Protein AF-A0A3B9X608-F1 (afdb_monomer_lite)

Sequence (70 aa):
LIDVAVLGEEDEETGVPVVIHVEKLRVNQEEQSFVFTVDTLPISVGIDPFNKLVDRNPEDNVKNIVLVEN

Foldseek 3Di:
DWKKFFWADADPVPRHTDTQDIDDDDDDDPDDDDDDDTPDDTFKIFTNQVPPDPDDCSVVRMDTDDDDDD

Structure (mmCIF, N/CA/C/O backbone):
data_AF-A0A3B9X608-F1
#
_entry.id   AF-A0A3B9X608-F1
#
loop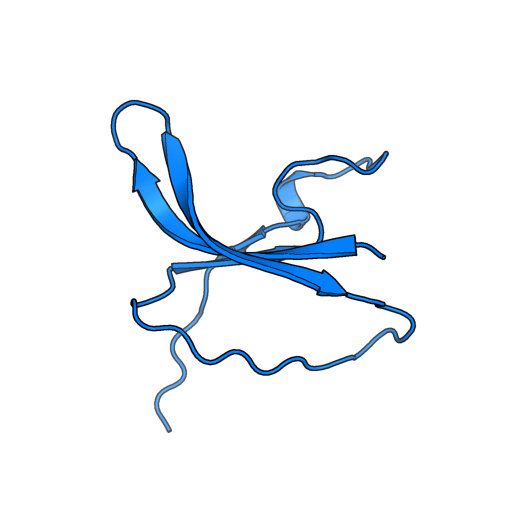_
_atom_site.group_PDB
_atom_site.id
_atom_site.type_symbol
_atom_site.label_atom_id
_atom_site.label_alt_id
_atom_site.label_comp_id
_atom_site.label_asym_id
_atom_site.label_entity_id
_atom_site.label_seq_id
_atom_site.pdbx_PDB_ins_code
_atom_site.Cartn_x
_atom_site.Cartn_y
_atom_site.Cartn_z
_atom_site.occupancy
_atom_site.B_iso_or_equiv
_atom_site.auth_seq_id
_atom_site.auth_comp_id
_atom_site.auth_asym_id
_atom_site.auth_atom_id
_atom_site.pdbx_PDB_model_num
ATOM 1 N N . LEU A 1 1 ? -13.429 8.930 1.920 1.00 90.56 1 LEU A N 1
ATOM 2 C CA . LEU A 1 1 ? -12.840 7.657 1.450 1.00 90.56 1 LEU A CA 1
ATOM 3 C C . LEU A 1 1 ? -11.340 7.862 1.391 1.00 90.56 1 LEU A C 1
ATOM 5 O O . LEU A 1 1 ? -10.936 8.987 1.113 1.00 90.56 1 LEU A O 1
ATOM 9 N N . ILE A 1 2 ? -10.564 6.830 1.690 1.00 94.00 2 ILE A N 1
ATOM 10 C CA . ILE A 1 2 ? -9.100 6.860 1.739 1.00 94.00 2 ILE A CA 1
ATOM 11 C C . ILE A 1 2 ? -8.581 5.951 0.626 1.00 94.00 2 ILE A C 1
ATOM 13 O O . ILE A 1 2 ? -9.218 4.937 0.336 1.00 94.00 2 ILE A O 1
ATOM 17 N N . ASP A 1 3 ? -7.484 6.337 -0.022 1.00 96.25 3 ASP A N 1
ATOM 18 C CA . ASP A 1 3 ? -6.833 5.480 -1.012 1.00 96.25 3 ASP A CA 1
ATOM 19 C C . ASP A 1 3 ? -6.162 4.315 -0.286 1.00 96.25 3 ASP A C 1
ATOM 21 O O . ASP A 1 3 ? -5.311 4.530 0.565 1.00 96.25 3 ASP A O 1
ATOM 25 N N . VAL A 1 4 ? -6.547 3.088 -0.609 1.00 96.69 4 VAL A N 1
ATOM 26 C CA . VAL A 1 4 ? -5.865 1.875 -0.157 1.00 96.69 4 VAL A CA 1
ATOM 27 C C . VAL A 1 4 ? -5.249 1.232 -1.385 1.00 96.69 4 VAL A C 1
ATOM 29 O O . VAL A 1 4 ? -5.952 1.035 -2.379 1.00 96.69 4 VAL A O 1
ATOM 32 N N . ALA A 1 5 ? -3.950 0.948 -1.339 1.00 96.81 5 ALA A N 1
ATOM 33 C CA . ALA A 1 5 ? -3.244 0.358 -2.468 1.00 96.81 5 ALA A CA 1
ATOM 34 C C . ALA A 1 5 ? -2.478 -0.904 -2.092 1.00 96.81 5 ALA A C 1
ATOM 36 O O . ALA A 1 5 ? -1.969 -1.047 -0.978 1.00 96.81 5 ALA A O 1
ATOM 37 N N . VAL A 1 6 ? -2.378 -1.786 -3.079 1.00 96.88 6 VAL A N 1
ATOM 38 C CA . VAL A 1 6 ? -1.476 -2.930 -3.096 1.00 96.88 6 VAL A CA 1
ATOM 39 C C . VAL A 1 6 ? -0.339 -2.583 -4.047 1.00 96.88 6 VAL A C 1
ATOM 41 O O . VAL A 1 6 ? -0.580 -2.148 -5.176 1.00 96.88 6 VAL A O 1
ATOM 44 N N . LEU A 1 7 ? 0.889 -2.733 -3.569 1.00 96.25 7 LEU A N 1
ATOM 45 C CA . LEU A 1 7 ? 2.102 -2.252 -4.212 1.00 96.25 7 LEU A CA 1
ATOM 46 C C . LEU A 1 7 ? 3.047 -3.427 -4.490 1.00 96.25 7 LEU A C 1
ATOM 48 O O . LEU A 1 7 ? 3.162 -4.362 -3.691 1.00 96.25 7 LEU A O 1
ATOM 52 N N . GLY A 1 8 ? 3.686 -3.382 -5.652 1.00 95.62 8 GLY A N 1
ATOM 53 C CA . GLY A 1 8 ? 4.667 -4.354 -6.117 1.00 95.62 8 GLY A CA 1
ATOM 54 C C . GLY A 1 8 ? 6.096 -3.888 -5.875 1.00 95.62 8 GLY A C 1
ATOM 55 O O . GLY A 1 8 ? 6.371 -3.137 -4.941 1.00 95.62 8 GLY A O 1
ATOM 56 N N . GLU A 1 9 ? 7.000 -4.356 -6.731 1.00 94.00 9 GLU A N 1
ATOM 57 C CA . GLU A 1 9 ? 8.407 -3.958 -6.706 1.00 94.00 9 GLU A CA 1
ATOM 58 C C . GLU A 1 9 ? 8.575 -2.451 -6.939 1.00 94.00 9 GLU A C 1
ATOM 60 O O . GLU A 1 9 ? 7.774 -1.807 -7.624 1.00 94.00 9 GLU A O 1
ATOM 65 N N . GLU A 1 10 ? 9.625 -1.895 -6.339 1.00 91.75 10 GLU A N 1
ATOM 66 C CA . GLU A 1 10 ? 10.054 -0.525 -6.591 1.00 91.75 10 GLU A CA 1
ATOM 67 C C . GLU A 1 10 ? 10.771 -0.437 -7.932 1.00 91.75 10 GLU A C 1
ATOM 69 O O . GLU A 1 10 ? 11.614 -1.268 -8.267 1.00 91.75 10 GLU A O 1
ATOM 74 N N . ASP A 1 11 ? 10.428 0.589 -8.702 1.00 90.56 11 ASP A N 1
ATOM 75 C CA . ASP A 1 11 ? 11.162 0.941 -9.904 1.00 90.56 11 ASP A CA 1
ATOM 76 C C . ASP A 1 11 ? 12.570 1.429 -9.518 1.00 90.56 11 ASP A C 1
ATOM 78 O O . ASP A 1 11 ? 12.716 2.376 -8.745 1.00 90.56 11 ASP A O 1
ATOM 82 N N . GLU A 1 12 ? 13.612 0.776 -10.040 1.00 88.62 12 GLU A N 1
ATOM 83 C CA . GLU A 1 12 ? 15.006 1.035 -9.644 1.00 88.62 12 GLU A CA 1
ATOM 84 C C . GLU A 1 12 ? 15.494 2.455 -9.983 1.00 88.62 12 GLU A C 1
ATOM 86 O O . GLU A 1 12 ? 16.421 2.957 -9.346 1.00 88.62 12 GLU A O 1
ATOM 91 N N . GLU A 1 13 ? 14.898 3.112 -10.983 1.00 89.50 13 GLU A N 1
ATOM 92 C CA . GLU A 1 13 ? 15.302 4.450 -11.426 1.00 89.50 13 GLU A CA 1
ATOM 93 C C . GLU A 1 13 ? 14.620 5.547 -10.602 1.00 89.50 13 GLU A C 1
ATOM 95 O O . GLU A 1 13 ? 15.239 6.551 -10.242 1.00 89.50 13 GLU A O 1
ATOM 100 N N . THR A 1 14 ? 13.339 5.360 -10.296 1.00 88.75 14 THR A N 1
ATOM 101 C CA . THR A 1 14 ? 12.500 6.375 -9.648 1.00 88.75 14 THR A CA 1
ATOM 102 C C . THR A 1 14 ? 12.300 6.141 -8.153 1.00 88.75 14 THR A C 1
ATOM 104 O O . THR A 1 14 ? 11.920 7.075 -7.444 1.00 88.75 14 THR A O 1
ATOM 107 N N . GLY A 1 15 ? 12.540 4.922 -7.664 1.00 85.94 15 GLY A N 1
ATOM 108 C CA . GLY A 1 15 ? 12.226 4.492 -6.300 1.00 85.94 15 GLY A CA 1
ATOM 109 C C . GLY A 1 15 ? 10.723 4.439 -6.013 1.00 85.94 15 GLY A C 1
ATOM 110 O O . GLY A 1 15 ? 10.318 4.417 -4.853 1.00 85.94 15 GLY A O 1
ATOM 111 N N . VAL A 1 16 ? 9.876 4.489 -7.048 1.00 88.12 16 VAL A N 1
ATOM 112 C CA . VAL A 1 16 ? 8.419 4.478 -6.895 1.00 88.12 16 VAL A CA 1
ATOM 113 C C . VAL A 1 16 ? 7.911 3.042 -7.040 1.00 88.12 16 VAL A C 1
ATOM 115 O O . VAL A 1 16 ? 8.199 2.400 -8.051 1.00 88.12 16 VAL A O 1
ATOM 118 N N . PRO A 1 17 ? 7.127 2.520 -6.081 1.00 92.38 17 PRO A N 1
ATOM 119 C CA . PRO A 1 17 ? 6.547 1.190 -6.194 1.00 92.38 17 PRO A CA 1
ATOM 120 C C . PRO A 1 17 ? 5.513 1.103 -7.315 1.00 92.38 17 PRO A C 1
ATOM 122 O O . PRO A 1 17 ? 4.683 1.999 -7.503 1.00 92.38 17 PRO A O 1
ATOM 125 N N . VAL A 1 18 ? 5.518 -0.025 -8.023 1.00 94.38 18 VAL A N 1
ATOM 126 C CA . VAL A 1 18 ? 4.483 -0.354 -9.005 1.00 94.38 18 VAL A CA 1
ATOM 127 C C . VAL A 1 18 ? 3.140 -0.495 -8.292 1.00 94.38 18 VAL A C 1
ATOM 129 O O . VAL A 1 18 ? 2.990 -1.266 -7.346 1.00 94.38 18 VAL A O 1
ATOM 132 N N . VAL A 1 19 ? 2.129 0.236 -8.759 1.00 95.62 19 VAL A N 1
ATOM 133 C CA . VAL A 1 19 ? 0.774 0.161 -8.201 1.00 95.62 19 VAL A CA 1
ATOM 134 C C . VAL A 1 19 ? 0.039 -1.017 -8.834 1.00 95.62 19 VAL A C 1
ATOM 136 O O . VAL A 1 19 ? -0.333 -0.952 -10.003 1.00 95.62 19 VAL A O 1
ATOM 139 N N . ILE A 1 20 ? -0.189 -2.077 -8.056 1.00 96.44 20 ILE A N 1
ATOM 140 C CA . ILE A 1 20 ? -0.910 -3.280 -8.502 1.00 96.44 20 ILE A CA 1
ATOM 141 C C . ILE A 1 20 ? -2.422 -3.046 -8.433 1.00 96.44 20 ILE A C 1
ATOM 143 O O . ILE A 1 20 ? -3.159 -3.352 -9.365 1.00 96.44 20 ILE A O 1
ATOM 147 N N . HIS A 1 21 ? -2.893 -2.475 -7.323 1.00 96.25 21 HIS A N 1
ATOM 148 C CA . HIS A 1 21 ? -4.304 -2.146 -7.110 1.00 96.25 21 HIS A CA 1
ATOM 149 C C . HIS A 1 21 ? -4.414 -0.850 -6.321 1.00 96.25 21 HIS A C 1
ATOM 151 O O . HIS A 1 21 ? -3.617 -0.620 -5.416 1.00 96.25 21 HIS A O 1
ATOM 157 N N . VAL A 1 22 ? -5.412 -0.019 -6.617 1.00 96.25 22 VAL A N 1
ATOM 158 C CA . VAL A 1 22 ? -5.749 1.151 -5.797 1.00 96.25 22 VAL A CA 1
ATOM 159 C C . VAL A 1 22 ? -7.255 1.357 -5.772 1.00 96.25 22 VAL A C 1
ATOM 161 O O . VAL A 1 22 ? -7.915 1.388 -6.810 1.00 96.25 22 VAL A O 1
ATOM 164 N N . GLU A 1 23 ? -7.806 1.531 -4.577 1.00 96.38 23 GLU A N 1
ATOM 165 C CA . GLU A 1 23 ? -9.240 1.699 -4.385 1.00 96.38 23 GLU A CA 1
ATOM 166 C C . GLU A 1 23 ? -9.550 2.699 -3.272 1.00 96.38 23 GLU A C 1
ATOM 168 O O . GLU A 1 23 ? -8.854 2.783 -2.261 1.00 96.38 23 GLU A O 1
ATOM 173 N N . LYS A 1 24 ? -10.630 3.468 -3.448 1.00 96.50 24 LYS A N 1
ATOM 174 C CA . LYS A 1 24 ? -11.126 4.399 -2.432 1.00 96.50 24 LYS A CA 1
ATOM 175 C C . LYS A 1 24 ? -12.052 3.676 -1.467 1.00 96.50 24 LYS A C 1
ATOM 177 O O . LYS A 1 24 ? -13.233 3.500 -1.756 1.00 96.50 24 LYS A O 1
ATOM 182 N N . LEU A 1 25 ? -11.545 3.347 -0.286 1.00 96.00 25 LEU A N 1
ATOM 183 C CA . LEU A 1 25 ? -12.284 2.598 0.725 1.00 96.00 25 LEU A CA 1
ATOM 184 C C . LEU A 1 25 ? -12.733 3.486 1.887 1.00 96.00 25 LEU A C 1
ATOM 186 O O . LEU A 1 25 ? -12.178 4.554 2.169 1.00 96.00 25 LEU A O 1
ATOM 190 N N . ARG A 1 26 ? -13.803 3.064 2.563 1.00 95.81 26 ARG A N 1
ATOM 191 C CA . ARG A 1 26 ? -14.234 3.665 3.827 1.00 95.81 26 ARG A CA 1
ATOM 192 C C . ARG A 1 26 ? -13.638 2.851 4.969 1.00 95.81 26 ARG A C 1
ATOM 194 O O . ARG A 1 26 ? -14.037 1.709 5.167 1.00 95.81 26 ARG A O 1
ATOM 201 N N . VAL A 1 27 ? -12.738 3.475 5.719 1.00 92.50 27 VAL A N 1
ATOM 202 C CA . VAL A 1 27 ? -12.212 2.956 6.985 1.00 92.50 27 VAL A CA 1
ATOM 203 C C . VAL A 1 27 ? -12.919 3.712 8.103 1.00 92.50 27 VAL A C 1
ATOM 205 O O . VAL A 1 27 ? -12.820 4.936 8.188 1.00 92.50 27 VAL A O 1
ATOM 208 N N . ASN A 1 28 ? -13.738 3.018 8.883 1.00 95.12 28 ASN A N 1
ATOM 209 C CA . ASN A 1 28 ? -14.540 3.620 9.956 1.00 95.12 28 ASN A CA 1
ATOM 210 C C . ASN A 1 28 ? -14.581 2.765 11.226 1.00 95.12 28 ASN A C 1
ATOM 212 O O . ASN A 1 28 ? -15.355 3.063 12.136 1.00 95.12 28 ASN A O 1
ATOM 216 N N . GLN A 1 29 ? -13.771 1.715 11.265 1.00 96.25 29 GLN A N 1
ATOM 217 C CA . GLN A 1 29 ? -13.560 0.854 12.415 1.00 96.25 29 GLN A CA 1
ATOM 218 C C . GLN A 1 29 ? -12.060 0.801 12.695 1.00 96.25 29 GLN A C 1
ATOM 220 O O . GLN A 1 29 ? -11.255 0.989 11.784 1.00 96.25 29 GLN A O 1
ATOM 225 N N . GLU A 1 30 ? -11.707 0.580 13.958 1.00 94.00 30 GLU A N 1
ATOM 226 C CA . GLU A 1 30 ? -10.314 0.413 14.381 1.00 94.00 30 GLU A CA 1
ATOM 227 C C . GLU A 1 30 ? -9.696 -0.840 13.749 1.00 94.00 30 GLU A C 1
ATOM 229 O O . GLU A 1 30 ? -8.631 -0.771 13.146 1.00 94.00 30 GLU A O 1
ATOM 234 N N . GLU A 1 31 ? -10.421 -1.959 13.799 1.00 95.69 31 GLU A N 1
ATOM 235 C CA . GLU A 1 31 ? -10.060 -3.200 13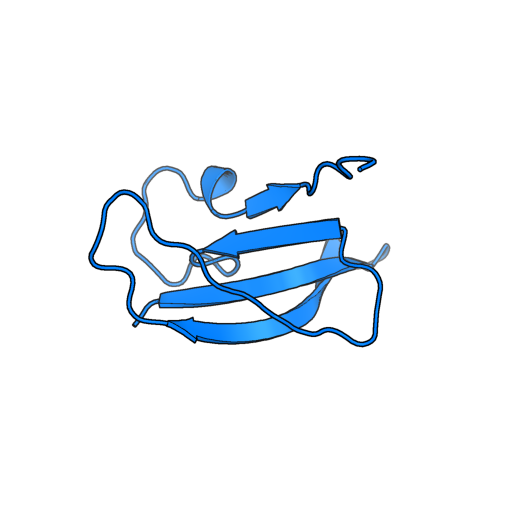.120 1.00 95.69 31 GLU A CA 1
ATOM 236 C C . GLU A 1 31 ? -11.040 -3.463 11.976 1.00 95.69 31 GLU A C 1
ATOM 238 O O . GLU A 1 31 ? -12.249 -3.605 12.180 1.00 95.69 31 GLU A O 1
ATOM 243 N N . GLN A 1 32 ? -10.517 -3.511 10.754 1.00 94.19 32 GLN A N 1
ATOM 244 C CA . GLN A 1 32 ? -11.293 -3.765 9.547 1.00 94.19 32 GLN A CA 1
ATOM 245 C C . GLN A 1 32 ? -10.430 -4.534 8.550 1.00 94.19 32 GLN A C 1
ATOM 247 O O . GLN A 1 32 ? -9.265 -4.200 8.340 1.00 94.19 32 GLN A O 1
ATOM 252 N N . SER A 1 33 ? -10.998 -5.561 7.921 1.00 94.62 33 SER A N 1
ATOM 253 C CA . SER A 1 33 ? -10.296 -6.379 6.929 1.00 94.62 33 SER A CA 1
ATOM 254 C C . SER A 1 33 ? -10.864 -6.153 5.534 1.00 94.62 33 SER A C 1
ATOM 256 O O . SER A 1 33 ? -12.078 -6.077 5.347 1.00 94.62 33 SER A O 1
ATOM 258 N N . PHE A 1 34 ? -9.972 -6.095 4.549 1.00 93.38 34 PHE A N 1
ATOM 259 C CA . PHE A 1 34 ? -10.301 -6.032 3.130 1.00 93.38 34 PHE A CA 1
ATOM 260 C C . PHE A 1 34 ? -9.605 -7.184 2.412 1.00 93.38 34 PHE A C 1
ATOM 262 O O . PHE A 1 34 ? -8.495 -7.565 2.780 1.00 93.38 34 PHE A O 1
ATOM 269 N N . VAL A 1 35 ? -10.262 -7.742 1.398 1.00 94.12 35 VAL A N 1
ATOM 270 C CA . VAL A 1 35 ? -9.725 -8.845 0.599 1.00 94.12 35 VAL A CA 1
ATOM 271 C C . VAL A 1 35 ? -9.627 -8.382 -0.842 1.00 94.12 35 VAL A C 1
ATOM 273 O O . VAL A 1 35 ? -10.615 -7.928 -1.416 1.00 94.12 35 VAL A O 1
ATOM 276 N N . PHE A 1 36 ? -8.439 -8.527 -1.418 1.00 92.06 36 PHE A N 1
ATOM 277 C CA . PHE A 1 36 ? -8.150 -8.174 -2.801 1.00 92.06 36 PHE A CA 1
ATOM 278 C C . PHE A 1 36 ? -7.680 -9.418 -3.547 1.00 92.06 36 PHE A C 1
ATOM 280 O O . PHE A 1 36 ? -6.969 -10.257 -2.995 1.00 92.06 36 PHE A O 1
ATOM 287 N N . THR A 1 37 ? -8.080 -9.540 -4.807 1.00 94.81 37 THR A N 1
ATOM 288 C CA . THR A 1 37 ? -7.506 -10.513 -5.739 1.00 94.81 37 THR A CA 1
ATOM 289 C C . THR A 1 37 ? -6.641 -9.742 -6.719 1.00 94.81 37 THR A C 1
ATOM 291 O O . THR A 1 37 ? -7.133 -8.824 -7.369 1.00 94.81 37 THR A O 1
ATOM 294 N N . VAL A 1 38 ? -5.363 -10.100 -6.792 1.00 93.56 38 VAL A N 1
ATOM 295 C CA . VAL A 1 38 ? -4.364 -9.456 -7.651 1.00 93.56 38 VAL A CA 1
ATOM 296 C C . VAL A 1 38 ? -3.740 -10.486 -8.589 1.00 93.56 38 VAL A C 1
ATOM 298 O O . VAL A 1 38 ? -3.736 -11.681 -8.297 1.00 93.56 38 VAL A O 1
ATOM 301 N N . ASP A 1 39 ? -3.255 -10.021 -9.732 1.00 93.06 39 ASP A N 1
ATOM 302 C CA . ASP A 1 39 ? -2.648 -10.823 -10.801 1.00 93.06 39 ASP A CA 1
ATOM 303 C C . ASP A 1 39 ? -1.120 -10.948 -10.680 1.00 93.06 39 ASP A C 1
ATOM 305 O O . ASP A 1 39 ? -0.498 -11.759 -11.366 1.00 93.06 39 ASP A O 1
ATOM 309 N N . THR A 1 40 ? -0.526 -10.164 -9.785 1.00 93.38 40 THR A N 1
ATOM 310 C CA . THR A 1 40 ? 0.913 -10.076 -9.540 1.00 93.38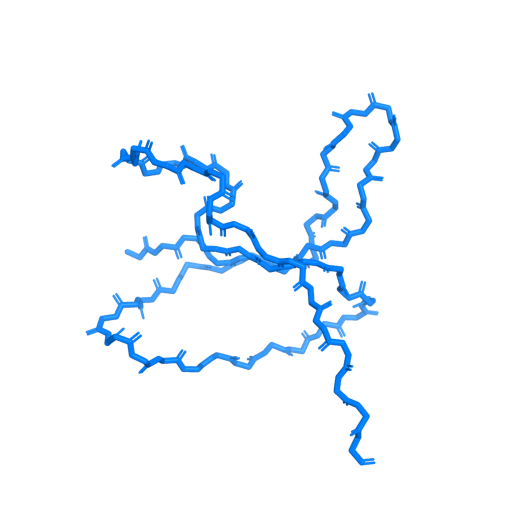 40 THR A CA 1
ATOM 311 C C . THR A 1 40 ? 1.217 -10.209 -8.051 1.00 93.38 40 THR A C 1
ATOM 313 O O . THR A 1 40 ? 0.357 -9.969 -7.201 1.00 93.38 40 THR A O 1
ATOM 316 N N . LEU A 1 41 ? 2.439 -10.643 -7.725 1.00 92.31 41 LEU A N 1
ATOM 317 C CA . LEU A 1 41 ? 2.868 -10.816 -6.340 1.00 92.31 41 LEU A CA 1
ATOM 318 C C . LEU A 1 41 ? 3.028 -9.440 -5.669 1.00 92.31 41 LEU A C 1
ATOM 320 O O . LEU A 1 41 ? 3.837 -8.638 -6.139 1.00 92.31 41 LEU A O 1
ATOM 324 N N . PRO A 1 42 ? 2.306 -9.159 -4.574 1.00 95.19 42 PRO A N 1
ATOM 325 C CA . PRO A 1 42 ? 2.453 -7.900 -3.865 1.00 95.19 42 PRO A CA 1
ATOM 326 C C . PRO A 1 42 ? 3.632 -7.937 -2.884 1.00 95.19 42 PRO A C 1
ATOM 328 O O . PRO A 1 42 ? 3.932 -8.977 -2.294 1.00 95.19 42 PRO A O 1
ATOM 331 N N . ILE A 1 43 ? 4.265 -6.783 -2.674 1.00 95.88 43 ILE A N 1
ATOM 332 C CA . ILE A 1 43 ? 5.406 -6.594 -1.763 1.00 95.88 43 ILE A CA 1
ATOM 333 C C . ILE A 1 43 ? 5.001 -5.764 -0.545 1.00 95.88 43 ILE A C 1
ATOM 335 O O . ILE A 1 43 ? 5.392 -6.065 0.587 1.00 95.88 43 ILE A O 1
ATOM 339 N N . SER A 1 44 ? 4.173 -4.745 -0.754 1.00 95.50 44 SER A N 1
ATOM 34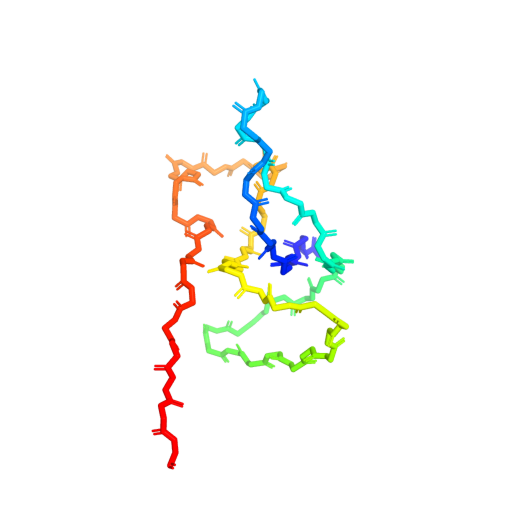0 C CA . SER A 1 44 ? 3.690 -3.872 0.309 1.00 95.50 44 SER A CA 1
ATOM 341 C C . SER A 1 44 ? 2.236 -3.461 0.084 1.00 95.50 44 SER A C 1
ATOM 343 O O . SER A 1 44 ? 1.654 -3.631 -0.988 1.00 95.50 44 SER A O 1
ATOM 345 N N . VAL A 1 45 ? 1.610 -2.965 1.143 1.00 95.62 45 VAL A N 1
ATOM 346 C CA . VAL A 1 45 ? 0.256 -2.407 1.124 1.00 95.62 45 VAL A CA 1
ATOM 347 C C . VAL A 1 45 ? 0.258 -1.089 1.870 1.00 95.62 45 VAL A C 1
ATOM 349 O O . VAL A 1 45 ? 1.025 -0.921 2.820 1.00 95.62 45 VAL A O 1
ATOM 352 N N . GLY A 1 46 ? -0.608 -0.161 1.476 1.00 95.19 46 GLY A N 1
ATOM 353 C CA . GLY A 1 46 ? -0.690 1.121 2.159 1.00 95.19 46 GLY A CA 1
ATOM 354 C C . GLY A 1 46 ? -2.080 1.726 2.231 1.00 95.19 46 GLY A C 1
ATOM 355 O O . GLY A 1 46 ? -2.917 1.519 1.350 1.00 95.19 46 GLY A O 1
ATOM 356 N N . ILE A 1 47 ? -2.296 2.494 3.296 1.00 95.31 47 ILE A N 1
ATOM 357 C CA . ILE A 1 47 ? -3.446 3.368 3.517 1.00 95.31 47 ILE A CA 1
ATOM 358 C C . ILE A 1 47 ? -2.936 4.795 3.326 1.00 95.31 47 ILE A C 1
ATOM 360 O O . ILE A 1 47 ? -2.055 5.235 4.042 1.00 95.31 47 ILE A O 1
ATOM 364 N N . ASP A 1 48 ? -3.474 5.500 2.341 1.00 95.12 48 ASP A N 1
ATOM 365 C CA . ASP A 1 48 ? -2.923 6.748 1.807 1.00 95.12 48 ASP A CA 1
ATOM 366 C C . ASP A 1 48 ? -1.428 6.671 1.411 1.00 95.12 48 ASP A C 1
ATOM 368 O O . ASP A 1 48 ? -0.624 7.516 1.799 1.00 95.12 48 ASP A O 1
ATOM 372 N N . PRO A 1 49 ? -1.028 5.703 0.565 1.00 94.38 49 PRO A N 1
ATOM 373 C CA . PRO A 1 49 ? 0.380 5.496 0.200 1.00 94.38 49 PRO A CA 1
ATOM 374 C C . PRO A 1 49 ? 1.000 6.664 -0.587 1.00 94.38 49 PRO A C 1
ATOM 376 O O . PRO A 1 49 ? 2.211 6.721 -0.767 1.00 94.38 49 PRO A O 1
ATOM 379 N N . PHE A 1 50 ? 0.178 7.594 -1.080 1.00 92.94 50 PHE A N 1
ATOM 380 C CA . PHE A 1 50 ? 0.614 8.765 -1.843 1.00 92.94 50 PHE A CA 1
ATOM 381 C C . PHE A 1 50 ? 0.579 10.060 -1.020 1.00 92.94 50 PHE A C 1
ATOM 383 O O . PHE A 1 50 ? 0.691 11.138 -1.605 1.00 92.94 50 PHE A O 1
ATOM 390 N N . ASN A 1 51 ? 0.393 9.967 0.303 1.00 93.31 51 ASN A N 1
ATOM 391 C CA . ASN A 1 51 ? 0.418 11.091 1.243 1.00 93.31 51 ASN A CA 1
ATOM 392 C C . ASN A 1 51 ? -0.518 12.243 0.834 1.00 93.31 51 ASN A C 1
ATOM 394 O O . ASN A 1 51 ? -0.135 13.416 0.830 1.00 93.31 51 ASN A O 1
ATOM 398 N N . LYS A 1 52 ? -1.748 11.912 0.421 1.00 92.38 52 LYS A N 1
ATOM 399 C CA . LYS A 1 52 ? -2.758 12.903 0.017 1.00 92.38 52 LYS A CA 1
ATOM 400 C C . LYS A 1 52 ? -3.469 13.516 1.219 1.00 92.38 52 LYS A C 1
ATOM 402 O O . LYS A 1 52 ? -4.093 14.571 1.083 1.00 92.38 52 LYS A O 1
ATOM 407 N N . LEU A 1 53 ? -3.440 12.848 2.367 1.00 91.62 53 LEU A N 1
ATOM 408 C CA . LEU A 1 53 ? -4.023 13.318 3.611 1.00 91.62 53 LEU A CA 1
ATOM 409 C C . LEU A 1 53 ? -3.023 14.182 4.384 1.00 91.62 53 LEU A C 1
ATOM 411 O O . LEU A 1 53 ? -1.808 14.056 4.258 1.00 91.62 53 LEU A O 1
ATOM 415 N N . VAL A 1 54 ? -3.557 15.091 5.201 1.00 92.00 54 VAL A N 1
ATOM 416 C CA . VAL A 1 54 ? -2.738 15.885 6.122 1.00 92.00 54 VAL A CA 1
ATOM 417 C C . VAL A 1 54 ? -2.389 14.999 7.309 1.00 92.00 54 VAL A C 1
ATOM 419 O O . VAL A 1 54 ? -3.173 14.884 8.252 1.00 92.00 54 VAL A O 1
ATOM 422 N N . ASP A 1 55 ? -1.223 14.372 7.233 1.00 88.88 55 ASP A N 1
ATOM 423 C CA . ASP A 1 55 ? -0.708 13.473 8.255 1.00 88.88 55 ASP A CA 1
ATOM 424 C C . ASP A 1 55 ? 0.657 13.933 8.804 1.00 88.88 55 ASP A C 1
ATOM 426 O O . ASP A 1 55 ? 1.403 14.672 8.157 1.00 88.88 55 ASP A O 1
ATOM 430 N N . ARG A 1 56 ? 0.950 13.550 10.052 1.00 93.44 56 ARG A N 1
ATOM 431 C CA . ARG A 1 56 ? 2.188 13.892 10.765 1.00 93.44 56 ARG A CA 1
ATOM 432 C C . ARG A 1 56 ? 3.272 12.825 10.630 1.00 93.44 56 ARG A C 1
ATOM 434 O O . ARG A 1 56 ? 4.421 13.156 10.912 1.00 93.44 56 ARG A O 1
ATOM 441 N N . ASN A 1 57 ? 2.929 11.591 10.269 1.00 94.12 57 ASN A N 1
ATOM 442 C CA . ASN A 1 57 ? 3.863 10.474 10.191 1.00 94.12 57 ASN A CA 1
ATOM 443 C C . ASN A 1 57 ? 3.648 9.632 8.916 1.00 94.12 57 ASN A C 1
ATOM 445 O O . ASN A 1 57 ? 3.350 8.445 9.008 1.00 94.12 57 ASN A O 1
ATOM 449 N N . PRO A 1 58 ? 3.871 10.209 7.723 1.00 91.62 58 PRO A N 1
ATOM 450 C CA . PRO A 1 58 ? 3.543 9.557 6.452 1.00 91.62 58 PRO A CA 1
ATOM 451 C C . PRO A 1 58 ? 4.289 8.235 6.202 1.00 91.62 58 PRO A C 1
ATOM 453 O O . PRO A 1 58 ? 3.916 7.469 5.320 1.00 91.62 58 PRO A O 1
ATOM 456 N N . GLU A 1 59 ? 5.355 7.956 6.955 1.00 90.56 59 GLU A N 1
ATOM 457 C CA . GLU A 1 59 ? 6.141 6.726 6.838 1.00 90.56 59 GLU A CA 1
ATOM 458 C C . GLU A 1 59 ? 5.391 5.477 7.334 1.00 90.56 59 GLU A C 1
ATOM 460 O O . GLU A 1 59 ? 5.749 4.367 6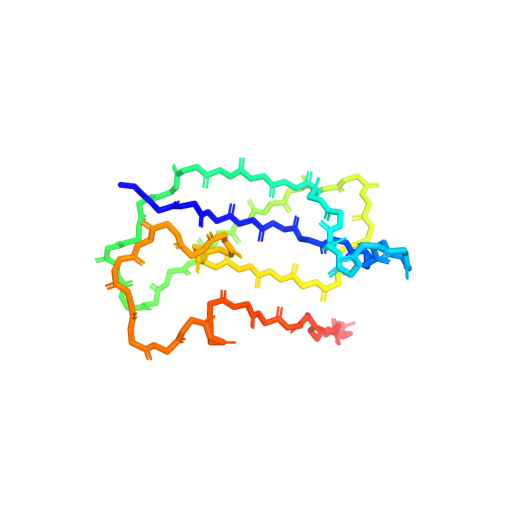.945 1.00 90.56 59 GLU A O 1
ATOM 465 N N . ASP A 1 60 ? 4.350 5.621 8.166 1.00 93.25 60 ASP A N 1
ATOM 466 C CA . ASP A 1 60 ? 3.558 4.481 8.655 1.00 93.25 60 ASP A CA 1
ATOM 467 C C . ASP A 1 60 ? 2.379 4.091 7.749 1.00 93.25 60 ASP A C 1
ATOM 469 O O . ASP A 1 60 ? 1.779 3.027 7.944 1.00 93.25 60 ASP A O 1
ATOM 473 N N . ASN A 1 61 ? 2.113 4.896 6.715 1.00 94.50 61 ASN A N 1
ATOM 474 C CA . ASN A 1 61 ? 1.051 4.667 5.740 1.00 94.50 61 ASN A CA 1
ATOM 475 C C . ASN A 1 61 ? 1.259 3.380 4.934 1.00 94.50 61 ASN A C 1
ATOM 477 O O . ASN A 1 61 ? 0.288 2.829 4.417 1.00 94.50 61 ASN A O 1
ATOM 481 N N . VAL A 1 62 ? 2.498 2.889 4.808 1.00 95.31 62 VAL A N 1
ATOM 482 C CA . VAL A 1 62 ? 2.854 1.712 4.002 1.00 95.31 62 VAL A CA 1
ATOM 483 C C . VAL A 1 62 ? 3.531 0.652 4.867 1.00 95.31 62 VAL A C 1
ATOM 485 O O . VAL A 1 62 ? 4.422 0.947 5.662 1.00 95.31 62 VAL A O 1
ATOM 488 N N . LYS A 1 63 ? 3.135 -0.613 4.691 1.00 95.12 63 LYS A N 1
ATOM 489 C CA . LYS A 1 63 ? 3.766 -1.769 5.339 1.00 95.12 63 LYS A CA 1
ATOM 490 C C . LYS A 1 63 ? 4.105 -2.871 4.349 1.00 95.12 63 LYS A C 1
ATOM 492 O O . LYS A 1 63 ? 3.307 -3.213 3.479 1.00 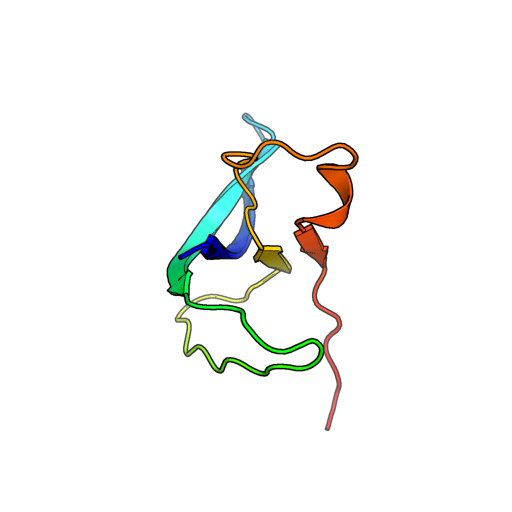95.12 63 LYS A O 1
ATOM 497 N N . ASN A 1 64 ? 5.271 -3.476 4.558 1.00 94.81 64 ASN A N 1
ATOM 498 C CA . ASN A 1 64 ? 5.687 -4.676 3.841 1.00 94.81 64 ASN A CA 1
ATOM 499 C C . ASN A 1 64 ? 4.838 -5.875 4.258 1.00 94.81 64 ASN A C 1
ATOM 501 O O . ASN A 1 64 ? 4.467 -6.027 5.426 1.00 94.81 64 ASN A O 1
ATOM 505 N N . ILE A 1 65 ? 4.553 -6.733 3.288 1.00 92.19 65 ILE A N 1
ATOM 506 C CA . ILE A 1 65 ? 3.788 -7.952 3.505 1.00 92.19 65 ILE A CA 1
ATOM 507 C C . ILE A 1 65 ? 4.695 -8.995 4.156 1.00 92.19 65 ILE A C 1
ATOM 509 O O . ILE A 1 65 ? 5.859 -9.156 3.792 1.00 92.19 65 ILE A O 1
ATOM 513 N N . VAL A 1 66 ? 4.141 -9.733 5.115 1.00 89.19 66 VAL A N 1
ATOM 514 C CA . VAL A 1 66 ? 4.763 -10.939 5.660 1.00 89.19 66 VAL A CA 1
ATOM 515 C C . VAL A 1 66 ? 3.998 -12.127 5.103 1.00 89.19 66 VAL A C 1
ATOM 517 O O . VAL A 1 66 ? 2.794 -12.252 5.333 1.00 89.19 66 VAL A O 1
ATOM 520 N N . LEU A 1 67 ? 4.688 -12.988 4.356 1.00 85.12 67 LEU A N 1
ATOM 521 C CA . LEU A 1 67 ? 4.111 -14.246 3.903 1.00 85.12 67 LEU A CA 1
ATOM 522 C C . LEU A 1 67 ? 3.909 -15.144 5.121 1.00 85.12 67 LEU A C 1
ATOM 524 O O . LEU A 1 67 ? 4.863 -15.500 5.812 1.00 85.12 67 LEU A O 1
ATOM 528 N N . VAL A 1 68 ? 2.653 -15.479 5.391 1.00 83.25 68 VAL A N 1
ATOM 529 C CA . VAL A 1 68 ? 2.297 -16.463 6.407 1.00 83.25 68 VAL A CA 1
ATOM 530 C C . VAL A 1 68 ? 2.101 -17.782 5.675 1.00 83.25 68 VAL A C 1
ATOM 532 O O . VAL A 1 68 ? 1.169 -17.914 4.881 1.00 83.25 68 VAL A O 1
ATOM 535 N N . GLU A 1 69 ? 3.006 -18.736 5.890 1.00 73.25 69 GLU A N 1
ATOM 536 C CA . GLU A 1 69 ? 2.780 -20.108 5.437 1.00 73.25 69 GLU A CA 1
ATOM 537 C C . GLU A 1 69 ? 1.653 -20.720 6.283 1.00 73.25 69 GLU A C 1
ATOM 539 O O . GLU A 1 69 ? 1.675 -20.621 7.513 1.00 73.25 69 GLU A O 1
ATOM 544 N N . ASN A 1 70 ? 0.648 -21.287 5.610 1.00 53.22 70 ASN A N 1
ATOM 545 C CA . ASN A 1 70 ? -0.486 -21.983 6.227 1.00 53.22 70 ASN A CA 1
ATOM 546 C C . ASN A 1 70 ? -0.215 -23.483 6.334 1.00 53.22 70 ASN A C 1
ATOM 548 O O . ASN A 1 70 ? 0.313 -24.046 5.346 1.00 53.22 70 ASN A O 1
#

Secondary structure (DSSP, 8-state):
-EEEEEEEEEPTTT-PEEEEEEEEE---SSS-------SS---EEEESTT--S--S-GGGGEEE------

pLDDT: mean 92.54, std 6.03, range [53.22, 96.88]

Radius of gyration: 12.65 Å; chains: 1; bounding box: 30×38×26 Å